Protein AF-A0A251VM24-F1 (afdb_monomer_lite)

InterPro domains:
  IPR000086 NUDIX hydrolase domain [PF00293] (42-147)
  IPR000086 NUDIX hydrolase domain [PS51462] (39-165)
  IPR015797 NUDIX hydrolase-like domain superfamily [SSF55811] (35-152)
  IPR045121 Coenzyme A pyrophosphatase [PTHR12992] (3-160)
  IPR045121 Coenzyme A pyrophosphatase [cd03426] (40-165)

Foldseek 3Di:
DFLVVLVVVVVVVVPDDDPPPPDDPPVDDDDDDDPDDDAAEDEAEFEWEDDPPPLAIKTKDFDWACVPPDDDDPDDDFFADDDPPQPDPLSRRQVRCCVPPVDHSVNDDDGDYHYHYDYHYDSDPPPDDDDDDNNTTPDMDMDHPVVVVDCVVQDPDQPPDPPDTDDGRDD

Organism: Helianthus annuus (NCBI:txid4232)

Structure (mmCIF, N/CA/C/O backbone):
data_AF-A0A251VM24-F1
#
_entry.id   AF-A0A251VM24-F1
#
loop_
_atom_site.group_PDB
_atom_site.id
_atom_site.type_symbol
_atom_site.label_atom_id
_atom_site.label_alt_id
_atom_site.label_comp_id
_atom_site.label_asym_id
_atom_site.label_entity_id
_atom_site.label_seq_id
_atom_site.pdbx_PDB_ins_code
_atom_site.Cartn_x
_atom_site.Cartn_y
_atom_site.Cartn_z
_atom_site.occupancy
_atom_site.B_iso_or_equiv
_atom_site.auth_seq_id
_atom_site.auth_comp_id
_atom_site.auth_asym_id
_atom_site.auth_atom_id
_atom_site.pdbx_PDB_model_num
ATOM 1 N N . MET A 1 1 ? -10.243 9.366 26.363 1.00 49.62 1 MET A N 1
ATOM 2 C CA . MET A 1 1 ? -8.911 8.800 26.081 1.00 49.62 1 MET A CA 1
ATOM 3 C C . MET A 1 1 ? -8.752 8.256 24.658 1.00 49.62 1 MET A C 1
ATOM 5 O O . MET A 1 1 ? -7.639 8.354 24.170 1.00 49.62 1 MET A O 1
ATOM 9 N N . SER A 1 2 ? -9.789 7.739 23.967 1.00 58.34 2 SER A N 1
ATOM 10 C CA . SER A 1 2 ? -9.668 7.292 22.556 1.00 58.34 2 SER A CA 1
ATOM 11 C C . SER A 1 2 ? -9.587 8.463 21.557 1.00 58.34 2 SER A C 1
ATOM 13 O O . SER A 1 2 ? -8.525 8.752 21.029 1.00 58.34 2 SER A O 1
ATOM 15 N N . LYS A 1 3 ? -10.644 9.277 21.419 1.00 61.62 3 LYS A N 1
ATOM 16 C CA . LYS A 1 3 ? -10.719 10.409 20.455 1.00 61.62 3 LYS A CA 1
ATOM 17 C C . LYS A 1 3 ? -9.511 11.368 20.412 1.00 61.62 3 LYS A C 1
ATOM 19 O O . LYS A 1 3 ? -9.269 11.994 19.384 1.00 61.62 3 LYS A O 1
ATOM 24 N N . GLU A 1 4 ? -8.771 11.510 21.508 1.00 70.88 4 GLU A N 1
ATOM 25 C CA . GLU A 1 4 ? -7.606 12.399 21.616 1.00 70.88 4 GLU A CA 1
ATOM 26 C C . GLU A 1 4 ? -6.395 11.897 20.815 1.00 70.88 4 GLU A C 1
ATOM 28 O O . GLU A 1 4 ? -5.627 12.709 20.301 1.00 70.88 4 GLU A O 1
ATOM 33 N N . ARG A 1 5 ? -6.235 10.577 20.655 1.00 74.88 5 ARG A N 1
ATOM 34 C CA . ARG A 1 5 ? -5.115 9.970 19.924 1.00 74.88 5 ARG A CA 1
ATOM 35 C C . ARG A 1 5 ? -5.281 10.117 18.409 1.00 74.88 5 ARG A C 1
ATOM 37 O O . ARG A 1 5 ? -4.375 10.649 17.769 1.00 74.88 5 ARG A O 1
ATOM 44 N N . LEU A 1 6 ? -6.446 9.779 17.845 1.00 78.38 6 LEU A N 1
ATOM 45 C CA . LEU A 1 6 ? -6.774 10.082 16.441 1.00 78.38 6 LEU A CA 1
ATOM 46 C C . LEU A 1 6 ? -6.712 11.577 16.129 1.00 78.38 6 LEU A C 1
ATOM 48 O O . LEU A 1 6 ? -6.203 11.956 15.077 1.00 78.38 6 LEU A O 1
ATOM 52 N N . ALA A 1 7 ? -7.203 12.437 17.026 1.00 76.00 7 ALA A N 1
ATOM 53 C CA . ALA A 1 7 ? -7.100 13.882 16.843 1.00 76.00 7 ALA A CA 1
ATOM 54 C C . ALA A 1 7 ? -5.633 14.347 16.821 1.00 76.00 7 ALA A C 1
ATOM 56 O O . ALA A 1 7 ? -5.264 15.179 15.990 1.00 76.00 7 ALA A O 1
ATOM 57 N N . GLY A 1 8 ? -4.790 13.770 17.685 1.00 77.75 8 GLY A N 1
ATOM 58 C CA . GLY A 1 8 ? -3.345 13.985 17.691 1.00 77.75 8 GLY A CA 1
ATOM 59 C C . GLY A 1 8 ? -2.675 13.539 16.390 1.00 77.75 8 GLY A C 1
ATOM 60 O O . GLY A 1 8 ? -1.935 14.321 15.797 1.00 77.75 8 GLY A O 1
ATOM 61 N N . LEU A 1 9 ? -2.989 12.337 15.894 1.00 80.44 9 LEU A N 1
ATOM 62 C CA . LEU A 1 9 ? -2.468 11.836 14.618 1.00 80.44 9 LEU A CA 1
ATOM 63 C C . LEU A 1 9 ? -2.930 12.703 13.442 1.00 80.44 9 LEU A C 1
ATOM 65 O O . LEU A 1 9 ? -2.119 13.098 12.612 1.00 80.44 9 LEU A O 1
ATOM 69 N N . ALA A 1 10 ? -4.214 13.058 13.381 1.00 79.88 10 ALA A N 1
ATOM 70 C CA . ALA A 1 10 ? -4.739 13.945 12.347 1.00 79.88 10 ALA A CA 1
ATOM 71 C C . ALA A 1 10 ? -4.027 15.306 12.366 1.00 79.88 10 ALA A C 1
ATOM 73 O O . ALA A 1 10 ? -3.734 15.877 11.316 1.00 79.88 10 ALA A O 1
ATOM 74 N N . GLN A 1 11 ? -3.705 15.825 13.555 1.00 77.00 11 GLN A N 1
ATOM 75 C CA . GLN A 1 11 ? -2.922 17.047 13.683 1.00 77.00 11 GLN A CA 1
ATOM 76 C C . GLN A 1 11 ? -1.483 16.867 13.193 1.00 77.00 11 GLN A C 1
ATOM 78 O O . GLN A 1 11 ? -0.996 17.734 12.472 1.00 77.00 11 GLN A O 1
ATOM 83 N N . GLN A 1 12 ? -0.829 15.756 13.539 1.00 79.62 12 GLN A N 1
ATOM 84 C CA . GLN A 1 12 ? 0.514 15.420 13.060 1.00 79.62 12 GLN A CA 1
ATOM 85 C C . GLN A 1 12 ? 0.556 15.288 11.537 1.00 79.62 12 GLN A C 1
ATOM 87 O O . GLN A 1 12 ? 1.435 15.864 10.912 1.00 79.62 12 GLN A O 1
ATOM 92 N N . LEU A 1 13 ? -0.425 14.620 10.928 1.00 82.06 13 LEU A N 1
ATOM 93 C CA . LEU A 1 13 ? -0.524 14.478 9.474 1.00 82.06 13 LEU A CA 1
ATOM 94 C C . LEU A 1 13 ? -0.752 15.820 8.769 1.00 82.06 13 LEU A C 1
ATOM 96 O O . LEU A 1 13 ? -0.207 16.040 7.695 1.00 82.06 13 LEU A O 1
ATOM 100 N N . ARG A 1 14 ? -1.504 16.746 9.379 1.00 78.75 14 ARG A N 1
ATOM 101 C CA . ARG A 1 14 ? -1.704 18.099 8.825 1.00 78.75 14 ARG A CA 1
ATOM 102 C C . ARG A 1 14 ? -0.430 18.936 8.786 1.00 78.75 14 ARG A C 1
ATOM 104 O O . ARG A 1 14 ? -0.297 19.784 7.911 1.00 78.75 14 ARG A O 1
ATOM 111 N N . ILE A 1 15 ? 0.462 18.746 9.755 1.00 81.00 15 ILE A N 1
ATOM 112 C CA . ILE A 1 15 ? 1.735 19.480 9.840 1.00 81.00 15 ILE A CA 1
ATOM 113 C C . ILE A 1 15 ? 2.897 18.700 9.223 1.00 81.00 15 ILE A C 1
ATOM 115 O O . ILE A 1 15 ? 3.981 19.257 9.050 1.00 81.00 15 ILE A O 1
ATOM 119 N N . TYR A 1 16 ? 2.687 17.419 8.909 1.00 75.38 16 TYR A N 1
ATOM 120 C CA . TYR A 1 16 ? 3.668 16.590 8.238 1.00 75.38 16 TYR A CA 1
ATOM 121 C C . TYR A 1 16 ? 3.832 17.094 6.810 1.00 75.38 16 TYR A C 1
ATOM 123 O O . TYR A 1 16 ? 2.980 16.903 5.944 1.00 75.38 16 TYR A O 1
ATOM 131 N N . LYS A 1 17 ? 4.957 17.761 6.572 1.00 61.94 17 LYS A N 1
ATOM 132 C CA . LYS A 1 17 ? 5.401 18.066 5.225 1.00 61.94 17 LYS A CA 1
ATOM 133 C C . LYS A 1 17 ? 5.973 16.775 4.668 1.00 61.94 17 LYS A C 1
ATOM 135 O O . LYS A 1 17 ? 6.987 16.300 5.177 1.00 61.94 17 LYS A O 1
ATOM 140 N N . VAL A 1 18 ? 5.306 16.212 3.663 1.00 63.34 18 VAL A N 1
ATOM 141 C CA . VAL A 1 18 ? 5.874 15.117 2.876 1.00 63.34 18 VAL A CA 1
ATOM 142 C C . VAL A 1 18 ? 7.274 15.577 2.463 1.00 63.34 18 VAL A C 1
ATOM 144 O O . VAL A 1 18 ? 7.381 16.658 1.872 1.00 63.34 18 VAL A O 1
ATOM 147 N N . PRO A 1 19 ? 8.347 14.859 2.848 1.00 52.12 19 PRO A N 1
ATOM 148 C CA . PRO A 1 19 ? 9.663 15.126 2.306 1.00 52.12 19 PRO A CA 1
ATOM 149 C C . PRO A 1 19 ? 9.487 15.076 0.801 1.00 52.12 19 PRO A C 1
ATOM 151 O O . PRO A 1 19 ? 9.027 14.063 0.276 1.00 52.12 19 PRO A O 1
ATOM 154 N N . VAL A 1 20 ? 9.739 16.199 0.138 1.00 46.12 20 VAL A N 1
ATOM 155 C CA . VAL A 1 20 ? 9.749 16.241 -1.316 1.00 46.12 20 VAL A CA 1
ATOM 156 C C . VAL A 1 20 ? 10.849 15.257 -1.695 1.00 46.12 20 VAL A C 1
ATOM 158 O O . VAL A 1 20 ? 12.027 15.542 -1.483 1.00 46.12 20 VAL A O 1
ATOM 161 N N . ALA A 1 21 ? 10.463 14.045 -2.109 1.00 46.81 21 ALA A N 1
ATOM 162 C CA . ALA A 1 21 ? 11.358 13.200 -2.875 1.00 46.81 21 ALA A CA 1
ATOM 163 C C . ALA A 1 21 ? 11.789 14.084 -4.040 1.00 46.81 21 ALA A C 1
ATOM 165 O O . ALA A 1 21 ? 10.931 14.751 -4.617 1.00 46.81 21 ALA A O 1
ATOM 166 N N . ALA A 1 22 ? 13.094 14.215 -4.249 1.00 40.19 22 ALA A N 1
ATOM 167 C CA . ALA A 1 22 ? 13.646 15.088 -5.267 1.00 40.19 22 ALA A CA 1
ATOM 168 C C . ALA A 1 22 ? 13.244 14.563 -6.653 1.00 40.19 22 ALA A C 1
ATOM 170 O O . ALA A 1 22 ? 14.024 13.877 -7.291 1.00 40.19 22 ALA A O 1
ATOM 171 N N . ASP A 1 23 ? 12.018 14.873 -7.055 1.00 44.59 23 ASP A N 1
ATOM 172 C CA . ASP A 1 23 ? 11.495 14.776 -8.402 1.00 44.59 23 ASP A CA 1
ATOM 173 C C . ASP A 1 23 ? 11.037 16.189 -8.769 1.00 44.59 23 ASP A C 1
ATOM 175 O O . ASP A 1 23 ? 10.255 16.818 -8.051 1.00 44.59 23 ASP A O 1
ATOM 179 N N . ASP A 1 24 ? 11.598 16.668 -9.869 1.00 45.62 24 ASP A N 1
ATOM 180 C CA . ASP A 1 24 ? 11.461 17.976 -10.497 1.00 45.62 24 ASP A CA 1
ATOM 181 C C . ASP A 1 24 ? 10.010 18.483 -10.628 1.00 45.62 24 ASP A C 1
ATOM 183 O O . ASP A 1 24 ? 9.330 18.218 -11.619 1.00 45.62 24 ASP A O 1
ATOM 187 N N . ASP A 1 25 ? 9.552 19.294 -9.672 1.00 39.47 25 ASP A N 1
ATOM 188 C CA . ASP A 1 25 ? 8.407 20.194 -9.860 1.00 39.47 25 ASP A CA 1
ATOM 189 C C . ASP A 1 25 ? 8.927 21.639 -10.023 1.00 39.47 25 ASP A C 1
ATOM 191 O O . ASP A 1 25 ? 8.760 22.491 -9.147 1.00 39.47 25 ASP A O 1
ATOM 195 N N . ASP A 1 26 ? 9.565 21.922 -11.165 1.00 36.81 26 ASP A N 1
ATOM 196 C CA . ASP A 1 26 ? 9.611 23.277 -11.732 1.00 36.81 26 ASP A CA 1
ATOM 197 C C . ASP A 1 26 ? 8.235 23.566 -12.363 1.00 36.81 26 ASP A C 1
ATOM 199 O O . ASP A 1 26 ? 8.029 23.431 -13.570 1.00 36.81 26 ASP A O 1
ATOM 203 N N . ASP A 1 27 ? 7.259 23.937 -11.532 1.00 47.44 27 ASP A N 1
ATOM 204 C CA . ASP A 1 27 ? 5.943 24.420 -11.976 1.00 47.44 27 ASP A CA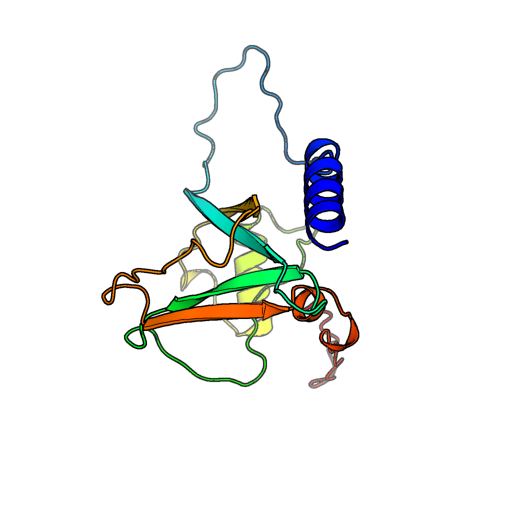 1
ATOM 205 C C . ASP A 1 27 ? 5.850 25.947 -11.873 1.00 47.44 27 ASP A C 1
ATOM 207 O O . ASP A 1 27 ? 4.897 26.476 -11.316 1.00 47.44 27 ASP A O 1
ATOM 211 N N . ASP A 1 28 ? 6.849 26.672 -12.393 1.00 39.97 28 ASP A N 1
ATOM 212 C CA . ASP A 1 28 ? 6.711 28.105 -12.674 1.00 39.97 28 ASP A CA 1
ATOM 213 C C . ASP A 1 28 ? 7.678 28.595 -13.782 1.00 39.97 28 ASP A C 1
ATOM 215 O O . ASP A 1 28 ? 8.871 28.795 -13.575 1.00 39.97 28 ASP A O 1
ATOM 219 N N . ALA A 1 29 ? 7.083 28.909 -14.944 1.00 37.81 29 ALA A N 1
ATOM 220 C CA . ALA A 1 29 ? 7.525 29.856 -15.985 1.00 37.81 29 ALA A CA 1
ATOM 221 C C . ALA A 1 29 ? 8.371 29.385 -17.208 1.00 37.81 29 ALA A C 1
ATOM 223 O O . ALA A 1 29 ? 9.596 29.397 -17.225 1.00 37.81 29 ALA A O 1
ATOM 224 N N . VAL A 1 30 ? 7.642 29.236 -18.329 1.00 44.91 30 VAL A N 1
ATOM 225 C CA . VAL A 1 30 ? 8.003 29.557 -19.735 1.00 44.91 30 VAL A CA 1
ATOM 226 C C . VAL A 1 30 ? 9.136 28.745 -20.385 1.00 44.91 30 VAL A C 1
ATOM 228 O O . VAL A 1 30 ? 10.216 29.239 -20.690 1.00 44.91 30 VAL A O 1
ATOM 231 N N . GLY A 1 31 ? 8.790 27.526 -20.787 1.00 36.50 31 GLY A N 1
ATOM 232 C CA . GLY A 1 31 ? 9.419 26.782 -21.878 1.00 36.50 31 GLY A CA 1
ATOM 233 C C . GLY A 1 31 ? 8.407 25.762 -22.390 1.00 36.50 31 GLY A C 1
ATOM 234 O O . GLY A 1 31 ? 7.721 25.141 -21.586 1.00 36.50 31 GLY A O 1
ATOM 235 N N . GLN A 1 32 ? 8.210 25.654 -23.706 1.00 36.41 32 GLN A N 1
ATOM 236 C CA . GLN A 1 32 ? 7.250 24.701 -24.283 1.00 36.41 32 GLN A CA 1
ATOM 237 C C . GLN A 1 32 ? 7.518 23.287 -23.736 1.00 36.41 32 GLN A C 1
ATOM 239 O O . GLN A 1 32 ? 8.669 22.852 -23.809 1.00 36.41 32 GLN A O 1
ATOM 244 N N . PRO A 1 33 ? 6.512 22.561 -23.214 1.00 40.41 33 PRO A N 1
ATOM 245 C CA . PRO A 1 33 ? 6.747 21.211 -22.741 1.00 40.41 33 PRO A CA 1
ATOM 246 C C . PRO A 1 33 ? 7.087 20.337 -23.948 1.00 40.41 33 PRO A C 1
ATOM 248 O O . PRO A 1 33 ? 6.298 20.217 -24.888 1.00 40.41 33 PRO A O 1
ATOM 251 N N . SER A 1 34 ? 8.265 19.712 -23.915 1.00 46.38 34 SER A N 1
ATOM 252 C CA . SER A 1 34 ? 8.431 18.413 -24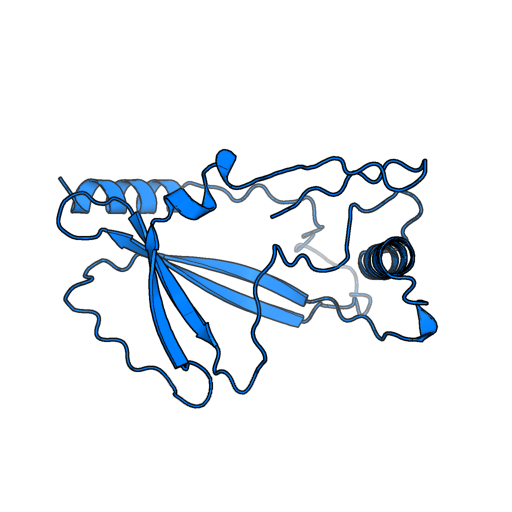.556 1.00 46.38 34 SER A CA 1
ATOM 253 C C . SER A 1 34 ? 7.282 17.530 -24.067 1.00 46.38 34 SER A C 1
ATOM 255 O O . SER A 1 34 ? 6.899 17.605 -22.899 1.00 46.38 34 SER A O 1
ATOM 257 N N . GLU A 1 35 ? 6.671 16.755 -24.960 1.00 45.50 35 GLU A N 1
ATOM 258 C CA . GLU A 1 35 ? 5.620 15.783 -24.632 1.00 45.50 35 GLU A CA 1
ATOM 259 C C . GLU A 1 35 ? 6.212 14.706 -23.697 1.00 45.50 35 GLU A C 1
ATOM 261 O O . GLU A 1 35 ? 6.600 13.621 -24.120 1.00 45.50 35 GLU A O 1
ATOM 266 N N . GLY A 1 36 ? 6.393 15.061 -22.424 1.00 52.06 36 GLY A N 1
ATOM 267 C CA . GLY A 1 36 ? 7.008 14.250 -21.390 1.00 52.06 36 GLY A CA 1
ATOM 268 C C . GLY A 1 36 ? 6.021 13.195 -20.928 1.00 52.06 36 GLY A C 1
ATOM 269 O O . GLY A 1 36 ? 4.870 13.497 -20.598 1.00 52.06 36 GLY A O 1
ATOM 270 N N . PHE A 1 37 ? 6.471 11.946 -20.930 1.00 55.47 37 PHE A N 1
ATOM 271 C CA . PHE A 1 37 ? 5.706 10.801 -20.470 1.00 55.47 37 PHE A CA 1
ATOM 272 C C . PHE A 1 37 ? 5.165 11.056 -19.053 1.00 55.47 37 PHE A C 1
ATOM 274 O O . PHE A 1 37 ? 5.916 11.172 -18.088 1.00 55.47 37 PHE A O 1
ATOM 281 N N . ARG A 1 38 ? 3.837 11.170 -18.921 1.00 66.81 38 ARG A N 1
ATOM 282 C CA . ARG A 1 38 ? 3.164 11.289 -17.623 1.00 66.81 38 ARG A CA 1
ATOM 283 C C . ARG A 1 38 ? 2.689 9.901 -17.200 1.00 66.81 38 ARG A C 1
ATOM 285 O O . ARG A 1 38 ? 1.735 9.403 -17.807 1.00 66.81 38 ARG A O 1
ATOM 292 N N . PRO A 1 39 ? 3.298 9.273 -16.177 1.00 74.25 39 PRO A N 1
ATOM 293 C CA . PRO A 1 39 ? 2.872 7.956 -15.732 1.00 74.25 39 PRO A CA 1
ATOM 294 C C . PRO A 1 39 ? 1.404 7.985 -15.309 1.00 74.25 39 PRO A C 1
ATOM 296 O O . PRO A 1 39 ? 0.907 8.974 -14.750 1.00 74.25 39 PRO A O 1
ATOM 299 N N . LYS A 1 40 ? 0.693 6.883 -15.568 1.00 81.56 40 LYS A N 1
ATOM 300 C CA . LYS A 1 40 ? -0.697 6.745 -15.124 1.00 81.56 40 LYS A CA 1
ATOM 301 C C . LYS A 1 40 ? -0.728 6.852 -13.599 1.00 81.56 40 LYS A C 1
ATOM 303 O O . LYS A 1 40 ? 0.107 6.269 -12.910 1.00 81.56 40 LYS A O 1
ATOM 308 N N . LYS A 1 41 ? -1.682 7.618 -13.071 1.00 87.81 41 LYS A N 1
ATOM 309 C CA . LYS A 1 41 ? -1.840 7.820 -11.627 1.00 87.81 41 LYS A CA 1
ATOM 310 C C . LYS A 1 41 ? -2.908 6.875 -11.085 1.00 87.81 41 LYS A C 1
ATOM 312 O O . LYS A 1 41 ? -4.008 6.812 -11.631 1.00 87.81 41 LYS A O 1
ATOM 317 N N . ALA A 1 42 ? -2.592 6.188 -9.997 1.00 87.44 42 ALA A N 1
ATOM 318 C CA . ALA A 1 42 ? -3.541 5.467 -9.160 1.00 87.44 42 ALA A CA 1
ATOM 319 C C . ALA A 1 42 ? -3.574 6.118 -7.775 1.00 87.44 42 ALA A C 1
ATOM 321 O O . ALA A 1 42 ? -2.547 6.563 -7.272 1.00 87.44 42 ALA A O 1
ATOM 322 N N . VAL A 1 43 ? -4.749 6.185 -7.155 1.00 92.94 43 VAL A N 1
ATOM 323 C CA . VAL A 1 43 ? -4.927 6.781 -5.824 1.00 92.94 43 VAL A CA 1
ATOM 324 C C . VAL A 1 43 ? -5.461 5.709 -4.890 1.00 92.94 43 VAL A C 1
ATOM 326 O O . VAL A 1 43 ? -6.422 5.022 -5.235 1.00 92.94 43 VAL A O 1
ATOM 329 N N . VAL A 1 44 ? -4.839 5.559 -3.722 1.00 93.50 44 VAL A N 1
ATOM 330 C CA . VAL A 1 44 ? -5.207 4.538 -2.731 1.00 93.50 44 VAL A CA 1
ATOM 331 C C . VAL A 1 44 ? -5.514 5.183 -1.387 1.00 93.50 44 VAL A C 1
ATOM 333 O O . VAL A 1 44 ? -4.804 6.084 -0.947 1.00 93.50 44 VAL A O 1
ATOM 336 N N . LEU A 1 45 ? -6.580 4.730 -0.727 1.00 95.38 45 LEU A N 1
ATOM 337 C CA . LEU A 1 45 ? -6.970 5.208 0.597 1.00 95.38 45 LEU A CA 1
ATOM 338 C C . LEU A 1 45 ? -6.386 4.300 1.683 1.00 95.38 45 LEU A C 1
ATOM 340 O O . LEU A 1 45 ? -6.711 3.118 1.747 1.00 95.38 45 LEU A O 1
ATOM 344 N N . ILE A 1 46 ? -5.608 4.884 2.588 1.00 95.12 46 ILE A N 1
ATOM 345 C CA . ILE A 1 46 ? -5.227 4.294 3.870 1.00 95.12 46 ILE A CA 1
ATOM 346 C C . ILE A 1 46 ? -6.220 4.825 4.904 1.00 95.12 46 ILE A C 1
ATOM 348 O O . ILE A 1 46 ? -6.074 5.937 5.419 1.00 95.12 46 ILE A O 1
ATOM 352 N N . CYS A 1 47 ? -7.286 4.065 5.154 1.00 95.69 47 CYS A N 1
ATOM 353 C CA . CYS A 1 47 ? -8.329 4.471 6.090 1.00 95.69 47 CYS A CA 1
ATOM 354 C C . CYS A 1 47 ? -7.989 3.998 7.504 1.00 95.69 47 CYS A C 1
ATOM 356 O O . CYS A 1 47 ? -7.990 2.796 7.775 1.00 95.69 47 CYS A O 1
ATOM 358 N N . LEU A 1 48 ? -7.700 4.952 8.388 1.00 95.00 48 LEU A N 1
ATOM 359 C CA . LEU A 1 48 ? -7.333 4.720 9.777 1.00 95.00 48 LEU A CA 1
ATOM 360 C C . LEU A 1 48 ? -8.509 4.997 10.706 1.00 95.00 48 LEU A C 1
ATOM 362 O O . LEU A 1 48 ? -9.229 5.983 10.541 1.00 95.00 48 LEU A O 1
ATOM 366 N N . PHE A 1 49 ? -8.654 4.166 11.729 1.00 93.50 49 PHE A N 1
ATOM 367 C CA . PHE A 1 49 ? -9.610 4.377 12.811 1.00 93.50 49 PHE A CA 1
ATOM 368 C C . PHE A 1 49 ? -9.076 3.807 14.122 1.00 93.50 49 PHE A C 1
ATOM 370 O O . PHE A 1 49 ? -8.115 3.042 14.143 1.00 93.50 49 PHE A O 1
ATOM 377 N N . GLU A 1 50 ? -9.707 4.179 15.228 1.00 90.19 50 GLU A N 1
ATOM 378 C CA . GLU A 1 50 ? -9.447 3.577 16.530 1.00 90.19 50 GLU A CA 1
ATOM 379 C C . GLU A 1 50 ? -10.527 2.563 16.855 1.00 90.19 50 GLU A C 1
ATOM 381 O O . GLU A 1 50 ? -11.720 2.846 16.743 1.00 90.19 50 GLU A O 1
ATOM 386 N N . GLN A 1 51 ? -10.091 1.391 17.297 1.00 82.69 51 GLN A N 1
ATOM 387 C CA . GLN A 1 51 ? -10.985 0.376 17.822 1.00 82.69 51 GLN A CA 1
ATOM 388 C C . GLN A 1 51 ? -11.351 0.705 19.267 1.00 82.69 51 GLN A C 1
ATOM 390 O O . GLN A 1 51 ? -10.507 1.100 20.081 1.00 82.69 51 GLN A O 1
ATOM 395 N N . ASN A 1 52 ? -12.621 0.492 19.601 1.00 72.69 52 ASN A N 1
ATOM 396 C CA . ASN A 1 52 ? -13.080 0.510 20.982 1.00 72.69 52 ASN A CA 1
ATOM 397 C C . ASN A 1 52 ? -12.258 -0.514 21.801 1.00 72.69 52 ASN A C 1
ATOM 399 O O . ASN A 1 52 ? -11.899 -1.565 21.287 1.00 72.69 52 ASN A O 1
ATOM 403 N N . ASN A 1 53 ? -11.958 -0.221 23.072 1.00 69.56 53 ASN A N 1
ATOM 404 C CA . ASN A 1 53 ? -11.178 -1.079 23.996 1.00 69.56 53 ASN A CA 1
ATOM 405 C C . ASN A 1 53 ? -9.642 -0.970 23.942 1.00 69.56 53 ASN A C 1
ATOM 407 O O . ASN A 1 53 ? -8.949 -1.868 24.413 1.00 69.56 53 ASN A O 1
ATOM 411 N N . ASN A 1 54 ? -9.090 0.162 23.492 1.00 65.31 54 ASN A N 1
ATOM 412 C CA . ASN A 1 54 ? -7.656 0.464 23.641 1.00 65.31 54 ASN A CA 1
ATOM 413 C C . ASN A 1 54 ? -6.714 -0.421 22.788 1.00 65.31 54 ASN A C 1
ATOM 415 O O . ASN A 1 54 ? -5.514 -0.452 23.048 1.00 65.31 54 ASN A O 1
ATOM 419 N N . GLU A 1 55 ? -7.232 -1.080 21.744 1.00 72.00 55 GLU A N 1
ATOM 420 C CA . GLU A 1 55 ? -6.470 -1.933 20.807 1.00 72.00 55 GLU A CA 1
ATOM 421 C C . GLU A 1 55 ? -5.635 -1.147 19.772 1.00 72.00 55 GLU A C 1
ATOM 423 O O . GLU A 1 55 ? -5.054 -1.727 18.856 1.00 72.00 55 GLU A O 1
ATOM 428 N N . GLY A 1 56 ? -5.553 0.178 19.915 1.00 85.06 56 GLY A N 1
ATOM 429 C CA . GLY A 1 56 ? -4.744 1.040 19.055 1.00 85.06 56 GLY A CA 1
ATOM 430 C C . GLY A 1 56 ? -5.410 1.412 17.728 1.00 85.06 56 GLY A C 1
ATOM 431 O O . GLY A 1 56 ? -6.626 1.297 17.553 1.00 85.06 56 GLY A O 1
ATOM 432 N N . ILE A 1 57 ? -4.592 1.934 16.812 1.00 90.94 57 ILE A N 1
ATOM 433 C CA . ILE A 1 57 ? -5.027 2.386 15.486 1.00 90.94 57 ILE A CA 1
ATOM 434 C C . ILE A 1 57 ? -5.063 1.187 14.544 1.00 90.94 57 ILE A C 1
ATOM 436 O O . ILE A 1 57 ? -4.124 0.389 14.498 1.00 90.94 57 ILE A O 1
ATOM 440 N N . ARG A 1 58 ? -6.139 1.080 13.773 1.00 92.88 58 ARG A N 1
ATOM 441 C CA . ARG A 1 58 ? -6.376 0.023 12.792 1.00 92.88 58 ARG A CA 1
ATOM 442 C C . ARG A 1 58 ? -6.524 0.608 11.395 1.00 92.88 58 ARG A C 1
ATOM 444 O O . ARG A 1 58 ? -6.907 1.767 11.244 1.00 92.88 58 ARG A O 1
ATOM 451 N N . VAL A 1 59 ? -6.221 -0.207 10.391 1.00 94.50 59 VAL A N 1
ATOM 452 C CA . VAL A 1 59 ? -6.320 0.127 8.966 1.00 94.50 59 VAL A CA 1
ATOM 453 C C . VAL A 1 59 ? -7.402 -0.735 8.331 1.00 94.50 59 VAL A C 1
ATOM 455 O O . VAL A 1 59 ? -7.384 -1.950 8.522 1.00 94.50 59 VAL A O 1
ATOM 458 N N . ILE A 1 60 ? -8.321 -0.133 7.573 1.00 95.25 60 ILE A N 1
ATOM 459 C CA . ILE A 1 60 ? -9.286 -0.880 6.750 1.00 95.25 60 ILE A CA 1
ATOM 460 C C . ILE A 1 60 ? -8.581 -1.408 5.499 1.00 95.25 60 ILE A C 1
ATOM 462 O O . ILE A 1 60 ? -7.904 -0.661 4.794 1.00 95.25 60 ILE A O 1
ATOM 466 N N . LEU A 1 61 ? -8.789 -2.687 5.210 1.00 93.81 61 LEU A N 1
ATOM 467 C CA . LEU A 1 61 ? -8.230 -3.413 4.080 1.00 93.81 61 LEU A CA 1
ATOM 468 C C . LEU A 1 61 ? -9.351 -4.106 3.303 1.00 93.81 61 LEU A C 1
ATOM 470 O O . LEU A 1 61 ? -10.436 -4.372 3.823 1.00 93.81 61 LEU A O 1
ATOM 474 N N . THR A 1 62 ? -9.076 -4.414 2.039 1.00 91.12 62 THR A N 1
ATOM 475 C CA . THR A 1 62 ? -9.998 -5.178 1.197 1.00 91.12 62 THR A CA 1
ATOM 476 C C . THR A 1 62 ? -9.318 -6.439 0.704 1.00 91.12 62 THR A C 1
ATOM 478 O O . THR A 1 62 ? -8.148 -6.431 0.319 1.00 91.12 62 THR A O 1
ATOM 481 N N . LYS A 1 63 ? -10.065 -7.539 0.700 1.00 85.44 63 LYS A N 1
ATOM 482 C CA . LYS A 1 63 ? -9.680 -8.743 -0.018 1.00 85.44 63 LYS A CA 1
ATOM 483 C C . LYS A 1 63 ? -10.240 -8.626 -1.427 1.00 85.44 63 LYS A C 1
ATOM 485 O O . LYS A 1 63 ? -11.458 -8.606 -1.609 1.00 85.44 63 LYS A O 1
ATOM 490 N N . ARG A 1 64 ? -9.361 -8.540 -2.425 1.00 78.25 64 ARG A N 1
ATOM 491 C CA . ARG A 1 64 ? -9.781 -8.574 -3.831 1.00 78.25 64 ARG A CA 1
ATOM 492 C C . ARG A 1 64 ? -10.492 -9.882 -4.142 1.00 78.25 64 ARG A C 1
ATOM 494 O O . ARG A 1 64 ? -10.155 -10.917 -3.565 1.00 78.25 64 ARG A O 1
ATOM 501 N N . SER A 1 65 ? -11.439 -9.824 -5.073 1.00 73.62 65 SER A N 1
ATOM 502 C CA . SER A 1 65 ? -12.183 -11.017 -5.446 1.00 73.62 65 SER A CA 1
ATOM 503 C C . SER A 1 65 ? -11.282 -12.134 -5.979 1.00 73.62 65 SER A C 1
ATOM 505 O O . SER A 1 65 ? -10.435 -11.894 -6.839 1.00 73.62 65 SER A O 1
ATOM 507 N N . SER A 1 66 ? -11.492 -13.359 -5.489 1.00 59.31 66 SER A N 1
ATOM 508 C CA . SER A 1 66 ? -10.752 -14.602 -5.790 1.00 59.31 66 SER A CA 1
ATOM 509 C C . SER A 1 66 ? -10.762 -15.037 -7.264 1.00 59.31 66 SER A C 1
ATOM 511 O O . SER A 1 66 ? -10.076 -15.987 -7.640 1.00 59.31 66 SER A O 1
ATOM 513 N N . ARG A 1 67 ? -11.466 -14.302 -8.136 1.00 56.47 67 ARG A N 1
ATOM 514 C CA . ARG A 1 67 ? -11.238 -14.337 -9.592 1.00 56.47 67 ARG A CA 1
ATOM 515 C C . ARG A 1 67 ? -9.865 -13.777 -10.005 1.00 56.47 67 ARG A C 1
ATOM 517 O O . ARG A 1 67 ? -9.492 -13.925 -11.164 1.00 56.47 67 ARG A O 1
ATOM 524 N N . LEU A 1 68 ? -9.108 -13.189 -9.076 1.00 50.03 68 LEU A N 1
ATOM 525 C CA . LEU A 1 68 ? -7.664 -12.969 -9.161 1.00 50.03 68 LEU A CA 1
ATOM 526 C C . LEU A 1 68 ? -6.962 -13.792 -8.064 1.00 50.03 68 LEU A C 1
ATOM 528 O O . LEU A 1 68 ? -7.382 -13.803 -6.909 1.00 50.03 68 LEU A O 1
ATOM 532 N N . SER A 1 69 ? -5.938 -14.543 -8.468 1.00 40.44 69 SER A N 1
ATOM 533 C CA . SER A 1 69 ? -5.364 -15.701 -7.768 1.00 40.44 69 SER A CA 1
ATOM 534 C C . SER A 1 69 ? -4.747 -15.434 -6.389 1.00 40.44 69 SER A C 1
ATOM 536 O O . SER A 1 69 ? -4.260 -14.348 -6.092 1.00 40.44 69 SER A O 1
ATOM 538 N N . THR A 1 70 ? -4.711 -16.497 -5.577 1.00 50.53 70 THR A N 1
ATOM 539 C CA . THR A 1 70 ? -4.156 -16.594 -4.214 1.00 50.53 70 THR A CA 1
ATOM 540 C C . THR A 1 70 ? -2.891 -17.468 -4.202 1.00 50.53 70 THR A C 1
ATOM 542 O O . THR A 1 70 ? -2.851 -18.423 -4.968 1.00 50.53 70 THR A O 1
ATOM 545 N N . HIS A 1 71 ? -1.905 -17.186 -3.334 1.00 40.53 71 HIS A N 1
ATOM 546 C CA . HIS A 1 71 ? -1.266 -18.112 -2.366 1.00 40.53 71 HIS A CA 1
ATOM 547 C C . HIS A 1 71 ? -0.007 -17.502 -1.715 1.00 40.53 71 HIS A C 1
ATOM 549 O O . HIS A 1 71 ? 0.629 -16.614 -2.268 1.00 40.53 71 HIS A O 1
ATOM 555 N N . SER A 1 72 ? 0.286 -17.963 -0.494 1.00 36.31 72 SER A N 1
ATOM 556 C CA . SER A 1 72 ? 1.173 -17.359 0.503 1.00 36.31 72 SER A CA 1
ATOM 557 C C . SER A 1 72 ? 2.473 -18.140 0.728 1.00 36.31 72 SER A C 1
ATOM 559 O O . SER A 1 72 ? 2.444 -19.324 1.065 1.00 36.31 72 SER A O 1
ATOM 561 N N . GLY A 1 73 ? 3.566 -17.398 0.649 1.00 44.97 73 GLY A N 1
ATOM 562 C CA . GLY A 1 73 ? 4.946 -17.633 1.075 1.00 44.97 73 GLY A CA 1
ATOM 563 C C . GLY A 1 73 ? 5.644 -16.361 0.607 1.00 44.97 73 GLY A C 1
ATOM 564 O O . GLY A 1 73 ? 5.461 -16.055 -0.560 1.00 44.97 73 GLY A O 1
ATOM 565 N N . GLU A 1 74 ? 6.212 -15.553 1.511 1.00 49.91 74 GLU A N 1
ATOM 566 C CA . GLU A 1 74 ? 6.557 -14.125 1.299 1.00 49.91 74 GLU A CA 1
ATOM 567 C C . GLU A 1 74 ? 6.834 -13.776 -0.179 1.00 49.91 74 GLU A C 1
ATOM 569 O O . GLU A 1 74 ? 7.876 -14.112 -0.734 1.00 49.91 74 GLU A O 1
ATOM 574 N N . VAL A 1 75 ? 5.823 -13.193 -0.841 1.00 55.72 75 VAL A N 1
ATOM 575 C CA . VAL A 1 75 ? 5.842 -12.903 -2.280 1.00 55.72 75 VAL A CA 1
ATOM 576 C C . VAL A 1 75 ? 6.276 -11.457 -2.444 1.00 55.72 75 VAL A C 1
ATOM 578 O O . VAL A 1 75 ? 5.534 -10.553 -2.063 1.00 55.72 75 VAL A O 1
ATOM 581 N N . ALA A 1 76 ? 7.444 -11.247 -3.039 1.00 66.94 76 ALA A N 1
ATOM 582 C CA . ALA A 1 76 ? 7.879 -9.944 -3.520 1.00 66.94 76 ALA A CA 1
ATOM 583 C C . ALA A 1 76 ? 7.703 -9.862 -5.043 1.00 66.94 76 ALA A C 1
ATOM 585 O O . ALA A 1 76 ? 7.715 -10.876 -5.745 1.00 66.94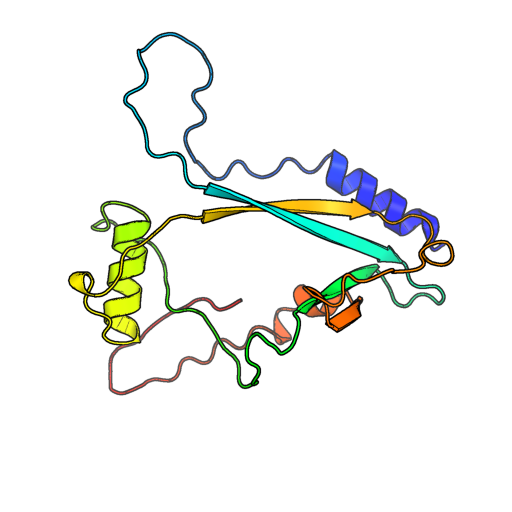 76 ALA A O 1
ATOM 586 N N . LEU A 1 77 ? 7.512 -8.647 -5.552 1.00 86.94 77 LEU A N 1
ATOM 587 C CA . LEU A 1 77 ? 7.656 -8.379 -6.982 1.00 86.94 77 LEU A CA 1
ATOM 588 C C . LEU A 1 77 ? 9.151 -8.260 -7.312 1.00 86.94 77 LEU A C 1
ATOM 590 O O . LEU A 1 77 ? 9.884 -7.765 -6.455 1.00 86.94 77 LEU A O 1
ATOM 594 N N . PRO A 1 78 ? 9.593 -8.657 -8.522 1.00 84.38 78 PRO A N 1
ATOM 595 C CA . PRO A 1 78 ? 10.962 -8.414 -8.948 1.00 84.38 78 PRO A CA 1
ATOM 596 C C . PRO A 1 78 ? 11.282 -6.921 -8.955 1.00 84.38 78 PRO A C 1
ATOM 598 O O . PRO A 1 78 ? 10.441 -6.119 -9.380 1.00 84.38 78 PRO A O 1
ATOM 601 N N . GLY A 1 79 ? 12.478 -6.551 -8.512 1.00 87.75 79 GLY A N 1
ATOM 602 C CA . GLY A 1 79 ? 12.898 -5.155 -8.493 1.00 87.75 79 GLY A CA 1
ATOM 603 C C . GLY A 1 79 ? 14.038 -4.858 -7.529 1.00 87.75 79 GLY A C 1
ATOM 604 O O . GLY A 1 79 ? 14.365 -5.639 -6.643 1.00 87.75 79 GLY A O 1
ATOM 605 N N . GLY A 1 80 ? 14.594 -3.658 -7.654 1.00 83.19 80 GLY A N 1
ATOM 606 C CA . GLY A 1 80 ? 15.747 -3.242 -6.871 1.00 83.19 80 GLY A CA 1
ATOM 607 C C . GLY A 1 80 ? 16.002 -1.746 -6.958 1.00 83.19 80 GLY A C 1
ATOM 608 O O . GLY A 1 80 ? 15.092 -0.949 -7.195 1.00 83.19 80 GLY A O 1
ATOM 609 N N . LYS A 1 81 ? 17.238 -1.349 -6.666 1.00 86.12 81 LYS A N 1
ATOM 610 C CA . LYS A 1 81 ? 17.628 0.060 -6.597 1.00 86.12 81 LYS A CA 1
ATOM 611 C C . LYS A 1 81 ? 18.120 0.509 -7.972 1.00 86.12 81 LYS A C 1
ATOM 613 O O . LYS A 1 81 ? 18.885 -0.215 -8.592 1.00 86.12 81 LYS A O 1
ATOM 618 N N . ALA A 1 82 ? 17.759 1.725 -8.377 1.00 88.62 82 ALA A N 1
ATOM 619 C CA . ALA A 1 82 ? 18.364 2.366 -9.540 1.00 88.62 82 ALA A CA 1
ATOM 620 C C . ALA A 1 82 ? 19.894 2.482 -9.390 1.00 88.62 82 ALA A C 1
ATOM 622 O O . ALA A 1 82 ? 20.408 2.834 -8.315 1.00 88.62 82 ALA A O 1
ATOM 623 N N . GLU A 1 83 ? 20.598 2.192 -10.477 1.00 90.81 83 GLU A N 1
ATOM 624 C CA . GLU A 1 83 ? 22.041 2.321 -10.654 1.00 90.81 83 GLU A CA 1
ATOM 625 C C . GLU A 1 83 ? 22.384 3.539 -11.526 1.00 90.81 83 GLU A C 1
ATOM 627 O O . GLU A 1 83 ? 21.526 4.108 -12.191 1.00 90.81 83 GLU A O 1
ATOM 632 N N . GLU A 1 84 ? 23.647 3.980 -11.504 1.00 91.19 84 GLU A N 1
ATOM 633 C CA . GLU A 1 84 ? 24.086 5.170 -12.261 1.00 91.19 84 GLU A CA 1
ATOM 634 C C . GLU A 1 84 ? 23.972 4.993 -13.783 1.00 91.19 84 GLU A C 1
ATOM 636 O O . GLU A 1 84 ? 23.834 5.983 -14.500 1.00 91.19 84 GLU A O 1
ATOM 641 N N . ASP A 1 85 ? 24.034 3.746 -14.254 1.00 90.62 85 ASP A N 1
ATOM 642 C CA . ASP A 1 85 ? 23.935 3.396 -15.671 1.00 90.62 85 ASP A CA 1
ATOM 643 C C . ASP A 1 85 ? 22.478 3.201 -16.137 1.00 90.62 85 ASP A C 1
ATOM 645 O O . ASP A 1 85 ? 22.251 3.102 -17.345 1.00 90.62 85 ASP A O 1
ATOM 649 N N . ASP A 1 86 ? 21.503 3.171 -15.215 1.00 89.75 86 ASP A N 1
ATOM 650 C CA . ASP A 1 86 ? 20.086 3.049 -15.563 1.00 89.75 86 ASP A CA 1
ATOM 651 C C . ASP A 1 86 ? 19.595 4.366 -16.189 1.00 89.75 86 ASP A C 1
ATOM 653 O O . ASP A 1 86 ? 19.699 5.446 -15.600 1.00 89.75 86 ASP A O 1
ATOM 657 N N . VAL A 1 87 ? 19.037 4.287 -17.401 1.00 91.25 87 VAL A N 1
ATOM 658 C CA . VAL A 1 87 ? 18.586 5.482 -18.140 1.00 91.25 87 VAL A CA 1
ATOM 659 C C . VAL A 1 87 ? 17.340 6.108 -17.506 1.00 91.25 87 VAL A C 1
ATOM 661 O O . VAL A 1 87 ? 17.191 7.332 -17.502 1.00 91.25 87 VAL A O 1
ATOM 664 N N . ASP A 1 88 ? 16.434 5.271 -16.998 1.00 89.31 88 ASP A N 1
ATOM 665 C CA . ASP A 1 88 ? 15.205 5.662 -16.310 1.00 89.31 88 ASP A CA 1
ATOM 666 C C . ASP A 1 88 ? 14.665 4.524 -15.409 1.00 89.31 88 ASP A C 1
ATOM 668 O O . ASP A 1 88 ? 15.257 3.446 -15.278 1.00 89.31 88 ASP A O 1
ATOM 672 N N . ASP A 1 89 ? 13.510 4.757 -14.774 1.00 89.25 89 ASP A N 1
ATOM 673 C CA . ASP A 1 89 ? 12.834 3.770 -13.919 1.00 89.25 89 ASP A CA 1
ATOM 674 C C . ASP A 1 89 ? 12.445 2.486 -14.677 1.00 89.25 89 ASP A C 1
ATOM 676 O O . ASP A 1 89 ? 12.359 1.404 -14.083 1.00 89.25 89 ASP A O 1
ATOM 680 N N . ALA A 1 90 ? 12.164 2.586 -15.981 1.00 90.69 90 ALA A N 1
ATOM 681 C CA . ALA A 1 90 ? 11.803 1.428 -16.788 1.00 90.69 90 ALA A CA 1
ATOM 682 C C . ALA A 1 90 ? 13.038 0.564 -17.060 1.00 90.69 90 ALA A C 1
ATOM 684 O O . ALA A 1 90 ? 12.952 -0.659 -16.937 1.00 90.69 90 ALA A O 1
ATOM 685 N N . ASP A 1 91 ? 14.181 1.188 -17.339 1.0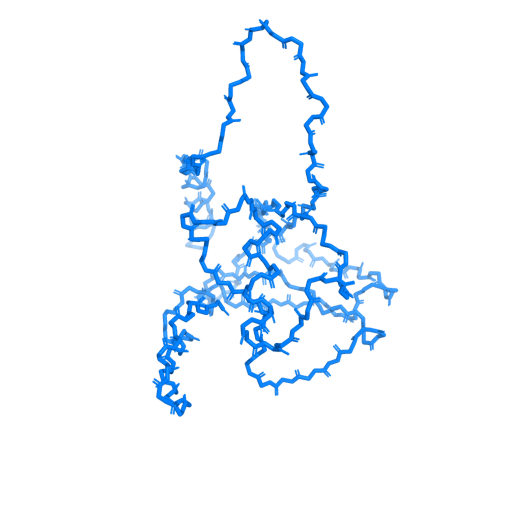0 92.50 91 ASP A N 1
ATOM 686 C CA . ASP A 1 91 ? 15.467 0.513 -17.507 1.00 92.50 91 ASP A CA 1
ATOM 687 C C . ASP A 1 91 ? 15.857 -0.241 -16.229 1.00 92.50 91 ASP A C 1
ATOM 689 O O . ASP A 1 91 ? 16.004 -1.465 -16.271 1.00 92.50 91 ASP A O 1
ATOM 693 N N . THR A 1 92 ? 15.814 0.442 -15.073 1.00 91.50 92 THR A N 1
ATOM 694 C CA . THR A 1 92 ? 16.008 -0.170 -13.741 1.00 91.50 92 THR A CA 1
ATOM 695 C C . THR A 1 92 ? 15.105 -1.395 -13.560 1.00 91.50 92 THR A C 1
ATOM 697 O O . THR A 1 92 ? 15.556 -2.478 -13.190 1.00 91.50 92 THR A O 1
ATOM 700 N N . THR A 1 93 ? 13.808 -1.254 -13.859 1.00 91.81 93 THR A N 1
ATOM 701 C CA . THR A 1 93 ? 12.826 -2.339 -13.702 1.00 91.81 93 THR A CA 1
ATOM 702 C C . THR A 1 93 ? 13.166 -3.541 -14.582 1.00 91.81 93 THR A C 1
ATOM 704 O O . THR A 1 93 ? 13.089 -4.685 -14.129 1.00 91.81 93 THR A O 1
ATOM 707 N N . THR A 1 94 ? 13.525 -3.309 -15.848 1.00 95.00 94 THR A N 1
ATOM 708 C CA . THR A 1 94 ? 13.857 -4.406 -16.765 1.00 95.00 94 THR A CA 1
ATOM 709 C C . THR A 1 94 ? 15.192 -5.063 -16.441 1.00 95.00 94 THR A C 1
ATOM 711 O O . THR A 1 94 ? 15.288 -6.283 -16.573 1.00 95.00 94 THR A O 1
ATOM 714 N N . ARG A 1 95 ? 16.188 -4.299 -15.971 1.00 95.75 95 ARG A N 1
ATOM 715 C CA . ARG A 1 95 ? 17.470 -4.826 -15.496 1.00 95.75 95 ARG A CA 1
ATOM 716 C C . ARG A 1 95 ? 17.262 -5.749 -14.299 1.00 95.75 95 ARG A C 1
ATOM 718 O O . ARG A 1 95 ? 17.643 -6.914 -14.370 1.00 95.75 95 ARG A O 1
ATOM 725 N N . GLU A 1 96 ? 16.576 -5.282 -13.259 1.00 94.44 96 GLU A N 1
ATOM 726 C CA . GLU A 1 96 ? 16.314 -6.067 -12.044 1.00 94.44 96 GLU A CA 1
ATOM 727 C C . GLU A 1 96 ? 15.486 -7.326 -12.347 1.00 94.44 96 GLU A C 1
ATOM 729 O O . GLU A 1 96 ? 15.842 -8.432 -11.946 1.00 94.44 96 GLU A O 1
ATOM 734 N N . ALA A 1 97 ? 14.423 -7.209 -13.152 1.00 94.31 97 ALA A N 1
ATOM 735 C CA . ALA A 1 97 ? 13.639 -8.375 -13.563 1.00 94.31 97 ALA A CA 1
ATOM 736 C C . ALA A 1 97 ? 14.464 -9.376 -14.396 1.00 94.31 97 ALA A C 1
ATOM 738 O O . ALA A 1 97 ? 14.271 -10.593 -14.300 1.00 94.31 97 ALA A O 1
ATOM 739 N N . HIS A 1 98 ? 15.395 -8.894 -15.218 1.00 95.88 98 HIS A N 1
ATOM 740 C CA . HIS A 1 98 ? 16.313 -9.763 -15.941 1.00 95.88 98 HIS A CA 1
ATOM 741 C C . HIS A 1 98 ? 17.301 -10.464 -14.996 1.00 95.88 98 HIS A C 1
ATOM 743 O O . HIS A 1 98 ? 17.536 -11.661 -15.152 1.00 95.88 98 HIS A O 1
ATOM 749 N N . GLU A 1 99 ? 17.846 -9.765 -14.002 1.00 92.69 99 GLU A N 1
ATOM 750 C CA . GLU A 1 99 ? 18.793 -10.316 -13.028 1.00 92.69 99 GLU A CA 1
ATOM 751 C C . GLU A 1 99 ? 18.157 -11.342 -12.081 1.00 92.69 99 GLU A C 1
ATOM 753 O O . GLU A 1 99 ? 18.726 -12.416 -11.868 1.00 92.69 99 GLU A O 1
ATOM 758 N N . GLU A 1 100 ? 16.977 -11.042 -11.536 1.00 90.31 100 GLU A N 1
ATOM 759 C CA . GLU A 1 100 ? 16.342 -11.864 -10.502 1.00 90.31 100 GLU A CA 1
ATOM 760 C C . GLU A 1 100 ? 15.615 -13.083 -11.072 1.00 90.31 100 GLU A C 1
ATOM 762 O O . GLU A 1 100 ? 15.646 -14.167 -10.484 1.00 90.31 100 GLU A O 1
ATOM 767 N N . ILE A 1 101 ? 14.950 -12.922 -12.222 1.00 92.44 101 ILE A N 1
ATOM 768 C CA . ILE A 1 101 ? 14.083 -13.964 -12.792 1.00 92.44 101 ILE A CA 1
ATOM 769 C C . ILE A 1 101 ? 14.380 -14.292 -14.261 1.00 92.44 101 ILE A C 1
ATOM 771 O O . ILE A 1 101 ? 13.671 -15.104 -14.859 1.00 92.44 101 ILE A O 1
ATOM 775 N N . GLY A 1 102 ? 15.416 -13.701 -14.868 1.00 95.62 102 GLY A N 1
ATOM 776 C CA . GLY A 1 102 ? 15.806 -13.987 -16.254 1.00 95.62 102 GLY A CA 1
ATOM 777 C C . GLY A 1 102 ? 14.862 -13.407 -17.312 1.00 95.62 102 GLY A C 1
ATOM 778 O O . GLY A 1 102 ? 14.874 -13.866 -18.458 1.00 95.62 102 GLY A O 1
ATOM 779 N N . LEU A 1 103 ? 14.014 -12.433 -16.959 1.00 95.06 103 LEU A N 1
ATOM 780 C CA . LEU A 1 103 ? 13.062 -11.837 -17.895 1.00 95.06 103 LEU A CA 1
ATOM 781 C C . LEU A 1 103 ? 13.784 -10.911 -18.879 1.00 95.06 103 LEU A C 1
ATOM 783 O O . LEU A 1 103 ? 14.144 -9.790 -18.543 1.00 95.06 103 LEU A O 1
ATOM 787 N N . HIS A 1 104 ? 13.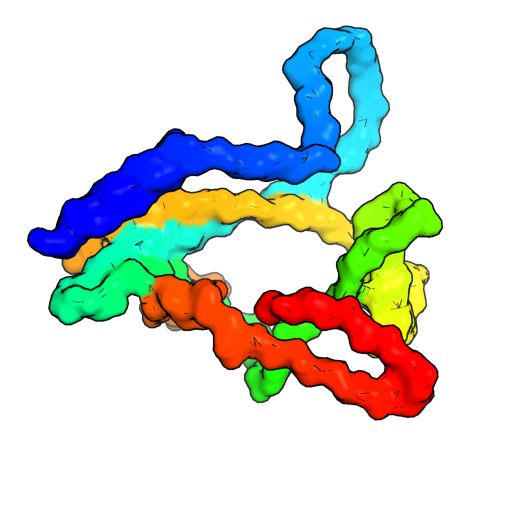982 -11.371 -20.115 1.00 96.56 104 HIS A N 1
ATOM 788 C CA . HIS A 1 104 ? 14.607 -10.547 -21.148 1.00 96.56 104 HIS A CA 1
ATOM 789 C C . HIS A 1 104 ? 13.748 -9.298 -21.451 1.00 96.56 104 HIS A C 1
ATOM 791 O O . HIS A 1 104 ? 12.551 -9.462 -21.712 1.00 96.56 104 HIS A O 1
ATOM 797 N N . PRO A 1 105 ? 14.325 -8.078 -21.514 1.00 92.50 105 PRO A N 1
ATOM 798 C CA . PRO A 1 105 ? 13.563 -6.832 -21.680 1.00 92.50 105 PRO A CA 1
ATOM 799 C C . PRO A 1 105 ? 12.644 -6.808 -22.908 1.00 92.50 105 PRO A C 1
ATOM 801 O O . PRO A 1 105 ? 11.555 -6.254 -22.867 1.00 92.50 105 PRO A O 1
ATOM 804 N N . SER A 1 106 ? 13.020 -7.487 -23.999 1.00 95.19 106 SER A N 1
ATOM 805 C CA . SER A 1 106 ? 12.185 -7.558 -25.211 1.00 95.19 106 SER A CA 1
ATOM 806 C C . SER A 1 106 ? 10.877 -8.347 -25.051 1.00 95.19 106 SER A C 1
ATOM 808 O O . SER A 1 106 ? 10.084 -8.396 -25.990 1.00 95.19 106 SER A O 1
ATOM 810 N N . LEU A 1 107 ? 10.699 -9.065 -23.939 1.00 96.00 107 LEU A N 1
ATOM 811 C CA . LEU A 1 107 ? 9.527 -9.898 -23.669 1.00 96.00 107 LEU A CA 1
ATOM 812 C C . LEU A 1 107 ? 8.461 -9.168 -22.844 1.00 96.00 107 LEU A C 1
ATOM 814 O O . LEU A 1 107 ? 7.389 -9.732 -22.626 1.00 96.00 107 LEU A O 1
ATOM 818 N N . VAL A 1 108 ? 8.739 -7.947 -22.382 1.00 92.69 108 VAL A N 1
ATOM 819 C CA . VAL A 1 108 ? 7.845 -7.182 -21.514 1.00 92.69 108 VAL A CA 1
ATOM 820 C C . VAL A 1 108 ? 7.699 -5.752 -22.021 1.00 92.69 108 VAL A C 1
ATOM 822 O O . VAL A 1 108 ? 8.668 -5.115 -22.419 1.00 92.69 108 VAL A O 1
ATOM 825 N N . ASP A 1 109 ? 6.466 -5.254 -22.011 1.00 90.25 109 ASP A N 1
ATOM 826 C CA . ASP A 1 109 ? 6.179 -3.832 -22.191 1.00 90.25 109 ASP A CA 1
ATOM 827 C C . ASP A 1 109 ? 6.003 -3.216 -20.801 1.00 90.25 109 ASP A C 1
ATOM 829 O O . ASP A 1 109 ? 5.112 -3.616 -20.041 1.00 90.25 109 ASP A O 1
ATOM 833 N N . VAL A 1 110 ? 6.907 -2.310 -20.430 1.00 87.44 110 VAL A N 1
ATOM 834 C CA . VAL A 1 110 ? 6.922 -1.709 -19.097 1.00 87.44 110 VAL A CA 1
ATOM 835 C C . VAL A 1 110 ? 6.097 -0.432 -19.106 1.00 87.44 110 VAL A C 1
ATOM 837 O O . VAL A 1 110 ? 6.287 0.475 -19.915 1.00 87.44 110 VAL A O 1
ATOM 840 N N . HIS A 1 111 ? 5.177 -0.339 -18.151 1.00 85.62 111 HIS A N 1
ATOM 841 C CA . HIS A 1 111 ? 4.358 0.845 -17.949 1.00 85.62 111 HIS A CA 1
ATOM 842 C C . HIS A 1 111 ? 4.524 1.348 -16.523 1.00 85.62 111 HIS A C 1
ATOM 844 O O . HIS A 1 111 ? 4.135 0.674 -15.570 1.00 85.62 111 HIS A O 1
ATOM 850 N N . LEU A 1 112 ? 5.041 2.566 -16.379 1.00 85.06 112 LEU A N 1
ATOM 851 C CA . LEU A 1 112 ? 5.188 3.185 -15.069 1.00 85.06 112 LEU A CA 1
ATOM 852 C C . LEU A 1 112 ? 3.821 3.627 -14.525 1.00 85.06 112 LEU A C 1
ATOM 854 O O . LEU A 1 112 ? 3.022 4.286 -15.208 1.00 85.06 112 LEU A O 1
ATOM 858 N N . LEU A 1 113 ? 3.572 3.278 -13.264 1.00 83.25 113 LEU A N 1
ATOM 859 C CA . LEU A 1 113 ? 2.373 3.640 -12.519 1.00 83.25 113 LEU A CA 1
ATOM 860 C C . LEU A 1 113 ? 2.776 4.402 -11.259 1.00 83.25 113 LEU A C 1
ATOM 862 O O . LEU A 1 113 ? 3.467 3.873 -10.394 1.00 83.25 113 LEU A O 1
ATOM 866 N N . ARG A 1 114 ? 2.276 5.630 -11.114 1.00 86.00 114 ARG A N 1
ATOM 867 C CA . ARG A 1 114 ? 2.444 6.409 -9.887 1.00 86.00 114 ARG A CA 1
ATOM 868 C C . ARG A 1 114 ? 1.279 6.123 -8.946 1.00 86.00 114 ARG A C 1
ATOM 870 O O . ARG A 1 114 ? 0.140 6.474 -9.255 1.00 86.00 114 ARG A O 1
ATOM 877 N N . VAL A 1 115 ? 1.558 5.520 -7.794 1.00 86.00 115 VAL A N 1
ATOM 878 C CA . VAL A 1 115 ? 0.562 5.285 -6.739 1.00 86.00 115 VAL A CA 1
ATOM 879 C C . VAL A 1 115 ? 0.643 6.404 -5.705 1.00 86.00 115 VAL A C 1
ATOM 881 O O . VAL A 1 115 ? 1.698 6.653 -5.132 1.00 86.00 115 VAL A O 1
ATOM 884 N N . ILE A 1 116 ? -0.475 7.085 -5.465 1.00 89.19 116 ILE A N 1
ATOM 885 C CA . ILE A 1 116 ? -0.587 8.177 -4.497 1.00 89.19 116 ILE A CA 1
ATOM 886 C C . ILE A 1 116 ? -1.366 7.668 -3.279 1.00 89.19 116 ILE A C 1
ATOM 888 O O . ILE A 1 116 ? -2.581 7.45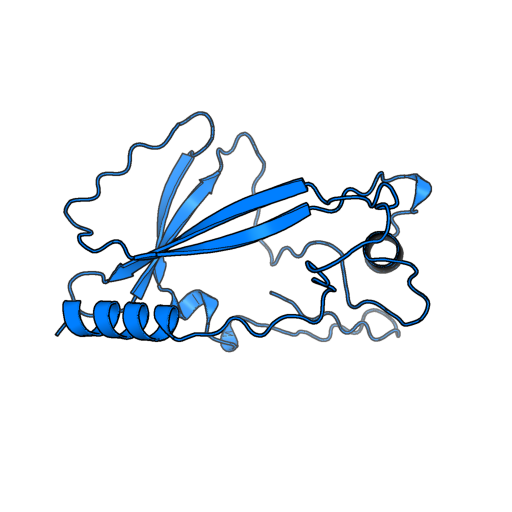6 -3.387 1.00 89.19 116 ILE A O 1
ATOM 892 N N . PRO A 1 117 ? -0.711 7.472 -2.122 1.00 90.88 117 PRO A N 1
ATOM 893 C CA . PRO A 1 117 ? -1.408 7.146 -0.892 1.00 90.88 117 PRO A CA 1
ATOM 894 C C . PRO A 1 117 ? -2.090 8.389 -0.312 1.00 90.88 117 PRO A C 1
ATOM 896 O O . PRO A 1 117 ? -1.493 9.456 -0.187 1.00 90.88 117 PRO A O 1
ATOM 899 N N . VAL A 1 118 ? -3.349 8.233 0.082 1.00 91.12 118 VAL A N 1
ATOM 900 C CA . VAL A 1 118 ? -4.147 9.246 0.773 1.00 91.12 118 VAL A CA 1
ATOM 901 C C . VAL A 1 118 ? -4.559 8.681 2.120 1.00 91.12 118 VAL A C 1
ATOM 903 O O . VAL A 1 118 ? -5.144 7.604 2.186 1.00 91.12 118 VAL A O 1
ATOM 906 N N . ILE A 1 119 ? -4.278 9.401 3.204 1.00 93.38 119 ILE A N 1
ATOM 907 C CA . ILE A 1 119 ? -4.653 8.968 4.553 1.00 93.38 119 ILE A CA 1
ATOM 908 C C . ILE A 1 119 ? -6.002 9.586 4.921 1.00 93.38 119 ILE A C 1
ATOM 910 O O . ILE A 1 119 ? -6.152 10.807 4.931 1.00 93.38 119 ILE A O 1
ATOM 914 N N . GLY A 1 120 ? -6.982 8.741 5.241 1.00 93.50 120 GLY A N 1
ATOM 915 C CA . GLY A 1 120 ? -8.295 9.160 5.730 1.00 93.50 120 GLY A CA 1
ATOM 916 C C . GLY A 1 120 ? -8.509 8.718 7.170 1.00 93.50 120 GLY A C 1
ATOM 917 O O . GLY A 1 120 ? -8.207 7.580 7.514 1.00 93.50 120 GLY A O 1
ATOM 918 N N . ILE A 1 121 ? -9.059 9.599 8.006 1.00 93.06 121 ILE A N 1
ATOM 919 C CA . ILE A 1 121 ? -9.400 9.283 9.398 1.00 93.06 121 ILE A CA 1
ATOM 920 C C . ILE A 1 121 ? -10.905 9.037 9.509 1.00 93.06 121 ILE A C 1
ATOM 922 O O . ILE A 1 121 ? -11.707 9.967 9.397 1.00 93.06 121 ILE A O 1
ATOM 926 N N . LEU A 1 122 ? -11.294 7.790 9.763 1.00 93.00 122 LEU A N 1
ATOM 927 C CA . LEU A 1 122 ? -12.673 7.431 10.067 1.00 93.00 122 LEU A CA 1
ATOM 928 C C . LEU A 1 122 ? -12.951 7.735 11.544 1.00 93.00 122 LEU A C 1
ATOM 930 O O . LEU A 1 122 ? -12.393 7.121 12.449 1.00 93.00 122 LEU A O 1
ATOM 934 N N . SER A 1 123 ? -13.808 8.730 11.773 1.00 89.06 123 SER A N 1
ATOM 935 C CA . SER A 1 123 ? -14.059 9.294 13.108 1.00 89.06 123 SER A CA 1
ATOM 936 C C . SER A 1 123 ? -15.068 8.500 13.941 1.00 89.06 123 SER A C 1
ATOM 938 O O . SER A 1 123 ? -15.081 8.630 15.164 1.00 89.06 123 SER A O 1
ATOM 940 N N . ASP A 1 124 ? -15.921 7.712 13.285 1.00 89.69 124 ASP A N 1
ATOM 941 C CA . ASP A 1 124 ? -16.958 6.899 13.917 1.00 89.69 124 ASP A CA 1
ATOM 942 C C . ASP A 1 124 ? -16.993 5.525 13.240 1.00 89.69 124 ASP A C 1
ATOM 944 O O . ASP A 1 124 ? -17.510 5.363 12.132 1.00 89.69 124 ASP A O 1
ATOM 948 N N . ARG A 1 125 ? -16.363 4.544 13.891 1.00 89.81 125 ARG A N 1
ATOM 949 C CA . ARG A 1 125 ? -16.284 3.174 13.383 1.00 89.81 125 ARG A CA 1
ATOM 950 C C . ARG A 1 125 ? -17.621 2.443 13.486 1.00 89.81 125 ARG A C 1
ATOM 952 O O . ARG A 1 125 ? -17.892 1.596 12.634 1.00 89.81 125 ARG A O 1
ATOM 959 N N . ASP A 1 126 ? -18.432 2.769 14.489 1.00 89.62 126 ASP A N 1
ATOM 960 C CA . ASP A 1 126 ? -19.714 2.111 14.756 1.00 89.62 126 ASP A CA 1
ATOM 961 C C . ASP A 1 126 ? -20.785 2.563 13.749 1.00 89.62 126 ASP A C 1
ATOM 963 O O . ASP A 1 126 ? -21.666 1.788 13.379 1.00 89.62 126 ASP A O 1
ATOM 967 N N . ALA A 1 127 ? -20.664 3.788 13.227 1.00 92.50 127 ALA A N 1
ATOM 968 C CA . ALA A 1 127 ? -21.486 4.284 12.123 1.00 92.50 127 ALA A CA 1
ATOM 969 C C . ALA A 1 127 ? -21.089 3.719 10.742 1.00 92.50 127 ALA A C 1
ATOM 971 O O . ALA A 1 127 ? -21.846 3.860 9.778 1.00 92.50 127 ALA A O 1
ATOM 972 N N . PHE A 1 128 ? -19.912 3.097 10.609 1.00 93.75 128 PHE A N 1
ATOM 973 C CA . PHE A 1 128 ? -19.437 2.561 9.335 1.00 93.75 128 PHE A CA 1
ATOM 974 C C . PHE A 1 128 ? -19.960 1.142 9.082 1.00 93.75 128 PHE A C 1
ATOM 976 O O . PHE A 1 128 ? -19.541 0.181 9.729 1.00 93.75 128 PHE A O 1
ATOM 983 N N . ASN A 1 129 ? -20.831 1.012 8.077 1.00 93.88 129 ASN A N 1
ATOM 984 C CA . ASN A 1 129 ? -21.357 -0.265 7.601 1.00 93.88 129 ASN A CA 1
ATOM 985 C C . ASN A 1 129 ? -20.885 -0.538 6.154 1.00 93.88 129 ASN A C 1
ATOM 987 O O . ASN A 1 129 ? -21.445 0.049 5.220 1.00 93.88 129 ASN A O 1
ATOM 991 N N . PRO A 1 130 ? -19.846 -1.371 5.941 1.00 92.50 130 PRO A N 1
ATOM 992 C CA . PRO A 1 130 ? -19.279 -1.600 4.615 1.00 92.50 130 PRO A CA 1
ATOM 993 C C . PRO A 1 130 ? -20.274 -2.301 3.679 1.00 92.50 130 PRO A C 1
ATOM 995 O O . PRO A 1 130 ? -20.947 -3.255 4.056 1.00 92.50 130 PRO A O 1
ATOM 998 N N . THR A 1 131 ? -20.328 -1.845 2.427 1.00 95.31 131 THR A N 1
ATOM 999 C CA . THR A 1 131 ? -21.144 -2.434 1.351 1.00 95.31 131 THR A CA 1
ATOM 1000 C C . THR A 1 131 ? -20.242 -2.772 0.157 1.00 95.31 131 THR A C 1
ATOM 1002 O O . THR A 1 131 ? -20.139 -1.984 -0.783 1.00 95.31 131 THR A O 1
ATOM 1005 N N . PRO A 1 132 ? -19.501 -3.898 0.203 1.00 90.69 132 PRO A N 1
ATOM 1006 C CA . PRO A 1 132 ? -18.533 -4.231 -0.837 1.00 90.69 132 PRO A CA 1
ATOM 1007 C C . PRO A 1 132 ? -19.205 -4.518 -2.184 1.00 90.69 132 PRO A C 1
ATOM 1009 O O . PRO A 1 132 ? -20.244 -5.176 -2.262 1.00 90.69 132 PRO A O 1
ATOM 1012 N N . ASN A 1 133 ? -18.565 -4.065 -3.262 1.00 91.38 133 ASN A N 1
ATOM 1013 C CA . ASN A 1 133 ? -18.897 -4.492 -4.614 1.00 91.38 133 ASN A CA 1
ATOM 1014 C C . ASN A 1 133 ? -18.344 -5.905 -4.843 1.00 91.38 133 ASN A C 1
ATOM 1016 O O . ASN A 1 133 ? -17.146 -6.063 -5.068 1.00 91.38 133 ASN A O 1
ATOM 1020 N N . ALA A 1 134 ? -19.212 -6.919 -4.842 1.00 86.75 134 ALA A N 1
ATOM 1021 C CA . ALA A 1 134 ? -18.814 -8.323 -4.981 1.00 86.75 134 ALA A CA 1
ATOM 1022 C C . ALA A 1 134 ? -18.100 -8.657 -6.310 1.00 86.75 134 ALA A C 1
ATOM 1024 O O . ALA A 1 134 ? -17.492 -9.717 -6.430 1.00 86.75 134 ALA A O 1
ATOM 1025 N N . ALA A 1 135 ? -18.160 -7.780 -7.321 1.00 83.69 135 ALA A N 1
ATOM 1026 C CA . ALA A 1 135 ? -17.376 -7.945 -8.546 1.00 83.69 135 ALA A CA 1
ATOM 1027 C C . ALA A 1 135 ? -15.872 -7.670 -8.344 1.00 83.69 135 ALA A C 1
ATOM 1029 O O . ALA A 1 135 ? -15.053 -8.129 -9.138 1.00 83.69 135 ALA A O 1
ATOM 1030 N N . GLU A 1 136 ? -15.508 -6.921 -7.302 1.00 80.56 136 GLU A N 1
ATOM 1031 C CA . GLU A 1 136 ? -14.156 -6.389 -7.092 1.00 80.56 136 GLU A CA 1
ATOM 1032 C C . GLU A 1 136 ? -13.582 -6.772 -5.723 1.00 80.56 136 GLU A C 1
ATOM 1034 O O . GLU A 1 136 ? -12.381 -7.032 -5.601 1.00 80.56 136 GLU A O 1
ATOM 1039 N N . VAL A 1 137 ? -14.441 -6.843 -4.707 1.00 86.50 137 VAL A N 1
ATOM 1040 C CA . VAL A 1 137 ? -14.088 -7.033 -3.301 1.00 86.50 137 VAL A CA 1
ATOM 1041 C C . VAL A 1 137 ? -14.865 -8.222 -2.744 1.00 86.50 137 VAL A C 1
ATOM 1043 O O . VAL A 1 137 ? -16.091 -8.183 -2.670 1.00 86.50 137 VAL A O 1
ATOM 1046 N N . ASP A 1 138 ? -14.136 -9.258 -2.331 1.00 85.94 138 ASP A N 1
ATOM 1047 C CA . ASP A 1 138 ? -14.709 -10.427 -1.651 1.00 85.94 138 ASP A CA 1
ATOM 1048 C C . ASP A 1 138 ? -14.961 -10.141 -0.167 1.00 85.94 138 ASP A C 1
ATOM 1050 O O . ASP A 1 138 ? -15.913 -10.669 0.400 1.00 85.94 138 ASP A O 1
ATOM 1054 N N . ASP A 1 139 ? -14.106 -9.336 0.473 1.00 88.44 139 ASP A N 1
ATOM 1055 C CA . ASP A 1 139 ? -14.197 -9.077 1.911 1.00 88.44 139 ASP A CA 1
ATOM 1056 C C . ASP A 1 139 ? -13.624 -7.708 2.303 1.00 88.44 139 ASP A C 1
ATOM 1058 O O . ASP A 1 139 ? -12.705 -7.193 1.657 1.00 88.44 139 ASP A O 1
ATOM 1062 N N . VAL A 1 140 ? -14.150 -7.136 3.386 1.00 93.25 140 VAL A N 1
ATOM 1063 C CA . VAL A 1 140 ? -13.659 -5.902 4.012 1.00 93.25 140 VAL A CA 1
ATOM 1064 C C . VAL A 1 140 ? -13.331 -6.223 5.458 1.00 93.25 140 VAL A C 1
ATOM 1066 O O . VAL A 1 140 ? -14.210 -6.555 6.250 1.00 93.25 140 VAL A O 1
ATOM 1069 N N . PHE A 1 141 ? -12.061 -6.088 5.807 1.00 92.94 141 PHE A N 1
ATOM 1070 C CA . PHE A 1 141 ? -11.556 -6.393 7.137 1.00 92.94 141 PHE A CA 1
ATOM 1071 C C . PHE A 1 141 ? -10.605 -5.290 7.587 1.00 92.94 141 PHE A C 1
ATOM 1073 O O . PHE A 1 141 ? -10.353 -4.324 6.868 1.00 92.94 141 PHE A O 1
ATOM 1080 N N . ASP A 1 142 ? -10.078 -5.412 8.795 1.00 93.44 142 ASP A N 1
ATOM 1081 C CA . ASP A 1 142 ? -9.127 -4.452 9.325 1.00 93.44 142 ASP A CA 1
ATOM 1082 C C . ASP A 1 142 ? -7.996 -5.151 10.082 1.00 93.44 142 ASP A C 1
ATOM 1084 O O . ASP A 1 142 ? -8.142 -6.276 10.568 1.00 93.44 142 ASP A O 1
ATOM 1088 N N . ALA A 1 143 ? -6.850 -4.480 10.160 1.00 91.38 143 ALA A N 1
ATOM 1089 C CA . ALA A 1 143 ? -5.662 -4.966 10.854 1.00 91.38 143 ALA A CA 1
ATOM 1090 C C . ALA A 1 143 ? -5.051 -3.856 11.727 1.00 91.38 143 ALA A C 1
ATOM 1092 O O . ALA A 1 143 ? -5.164 -2.677 11.374 1.00 91.38 143 ALA A O 1
ATOM 1093 N N . PRO A 1 144 ? -4.393 -4.190 12.855 1.00 91.00 144 PRO A N 1
ATOM 1094 C CA . PRO A 1 144 ? -3.630 -3.213 13.626 1.00 91.00 144 PRO A CA 1
ATOM 1095 C C . PRO A 1 144 ? -2.565 -2.539 12.756 1.00 91.00 144 PRO A C 1
ATOM 1097 O O . PRO A 1 144 ? -1.768 -3.226 12.119 1.00 91.00 144 PRO A O 1
ATOM 1100 N N . LEU A 1 145 ? -2.500 -1.205 12.778 1.00 89.44 145 LEU A N 1
ATOM 1101 C CA . LEU A 1 145 ? -1.497 -0.438 12.030 1.00 89.44 145 LEU A CA 1
ATOM 1102 C C . LEU A 1 145 ? -0.067 -0.863 12.400 1.00 89.44 145 LEU A C 1
ATOM 1104 O O . LEU A 1 145 ? 0.810 -0.911 11.545 1.00 89.44 145 LEU A O 1
ATOM 1108 N N . GLU A 1 146 ? 0.155 -1.236 13.662 1.00 85.44 146 GLU A N 1
ATOM 1109 C CA . GLU A 1 146 ? 1.453 -1.705 14.156 1.00 85.44 146 GLU A CA 1
ATOM 1110 C C . GLU A 1 146 ? 2.008 -2.923 13.406 1.00 85.44 146 GLU A C 1
ATOM 1112 O O . GLU A 1 146 ? 3.225 -3.086 13.365 1.00 85.44 146 GLU A O 1
ATOM 1117 N N . MET A 1 147 ? 1.157 -3.766 12.804 1.00 83.50 147 MET A N 1
ATOM 1118 C CA . MET A 1 147 ? 1.622 -4.914 12.012 1.00 83.50 147 MET A CA 1
ATOM 1119 C C . MET A 1 147 ? 2.445 -4.486 10.789 1.00 83.50 147 MET A C 1
ATOM 1121 O O . MET A 1 147 ? 3.290 -5.252 10.340 1.00 83.50 147 MET A O 1
ATOM 1125 N N . PHE A 1 148 ? 2.235 -3.266 10.290 1.00 82.69 148 PHE A N 1
ATOM 1126 C CA . PHE A 1 148 ? 2.944 -2.706 9.135 1.00 82.69 148 PHE A CA 1
ATOM 1127 C C . PHE A 1 148 ? 4.141 -1.829 9.527 1.00 82.69 148 PHE A C 1
ATOM 1129 O O . PHE A 1 148 ? 4.896 -1.405 8.661 1.00 82.69 148 PHE A O 1
ATOM 1136 N N . LEU A 1 149 ? 4.296 -1.511 10.818 1.00 79.56 149 LEU A N 1
ATOM 1137 C CA . LEU A 1 149 ? 5.331 -0.594 11.312 1.00 79.56 149 LEU A CA 1
ATOM 1138 C C . LEU A 1 149 ? 6.480 -1.305 12.037 1.00 79.56 149 LEU A C 1
ATOM 1140 O O . LEU A 1 149 ? 7.538 -0.710 12.223 1.00 79.56 149 LEU A O 1
ATOM 1144 N N . LYS A 1 150 ? 6.274 -2.540 12.511 1.00 63.47 150 LYS A N 1
ATOM 1145 C CA . LYS A 1 150 ? 7.289 -3.283 13.270 1.00 63.47 150 LYS A CA 1
ATOM 1146 C C . LYS A 1 150 ? 8.317 -3.914 12.328 1.00 63.47 150 LYS A C 1
ATOM 1148 O O . LYS A 1 150 ? 7.977 -4.807 11.558 1.00 63.47 150 LYS A O 1
ATOM 1153 N N . ASP A 1 151 ? 9.582 -3.518 12.486 1.00 53.62 151 ASP A N 1
ATOM 1154 C CA . ASP A 1 151 ? 10.746 -4.087 11.780 1.00 53.62 151 ASP A CA 1
ATOM 1155 C C . ASP A 1 151 ? 10.913 -5.606 11.993 1.00 53.62 151 ASP A C 1
ATOM 1157 O O . ASP A 1 151 ? 11.554 -6.271 11.192 1.00 53.62 151 ASP A O 1
ATOM 1161 N N . GLU A 1 152 ? 10.324 -6.201 13.033 1.00 47.41 152 GLU A N 1
ATOM 1162 C CA . GLU A 1 152 ? 10.392 -7.656 13.263 1.00 47.41 152 GLU A CA 1
ATOM 1163 C C . GLU A 1 152 ? 9.635 -8.482 12.205 1.00 47.41 152 GLU A C 1
ATOM 1165 O O . GLU A 1 152 ? 9.922 -9.667 12.043 1.00 47.41 152 GLU A O 1
ATOM 1170 N N . ASN A 1 153 ? 8.719 -7.859 11.451 1.00 47.53 153 ASN A N 1
ATOM 1171 C CA . ASN A 1 153 ? 8.093 -8.465 10.270 1.00 47.53 153 ASN A CA 1
ATOM 1172 C C . ASN A 1 153 ? 8.955 -8.307 9.001 1.00 47.53 153 ASN A C 1
ATOM 1174 O O . ASN A 1 153 ? 8.661 -8.923 7.982 1.00 47.53 153 ASN A O 1
ATOM 1178 N N . ARG A 1 154 ? 10.035 -7.516 9.056 1.00 45.22 154 ARG A N 1
ATOM 1179 C CA . ARG A 1 154 ? 11.001 -7.319 7.974 1.00 45.22 154 ARG A CA 1
ATOM 1180 C C . ARG A 1 154 ? 12.141 -8.326 8.140 1.00 45.22 154 ARG A C 1
ATOM 1182 O O . ARG A 1 154 ? 13.205 -8.019 8.680 1.00 45.22 154 ARG A O 1
ATOM 1189 N N . ARG A 1 155 ? 11.933 -9.563 7.684 1.00 39.84 155 ARG A N 1
ATOM 1190 C CA . ARG A 1 155 ? 13.019 -10.548 7.581 1.00 39.84 155 ARG A CA 1
ATOM 1191 C C . ARG A 1 155 ? 13.883 -10.233 6.363 1.00 39.84 155 ARG A C 1
ATOM 1193 O O . ARG A 1 155 ? 13.546 -10.561 5.236 1.00 39.84 155 ARG A O 1
ATOM 1200 N N . SER A 1 156 ? 15.038 -9.618 6.587 1.00 43.75 156 SER A N 1
ATOM 1201 C CA . SER A 1 156 ? 16.123 -9.630 5.604 1.00 43.75 156 SER A CA 1
ATOM 1202 C C . SER A 1 156 ? 16.950 -10.898 5.806 1.00 43.75 156 SER A C 1
ATOM 1204 O O . SER A 1 156 ? 17.856 -10.924 6.643 1.00 43.75 156 SER A O 1
ATOM 1206 N N . GLU A 1 157 ? 16.626 -11.960 5.073 1.00 37.91 157 GLU A N 1
ATOM 1207 C CA . GLU A 1 157 ? 17.474 -13.146 4.990 1.00 37.91 157 GLU A CA 1
ATOM 1208 C C . GLU A 1 157 ? 18.451 -12.970 3.821 1.00 37.91 157 GLU A C 1
ATOM 1210 O O . GLU A 1 157 ? 18.061 -12.876 2.662 1.00 37.91 157 GLU A O 1
ATOM 1215 N N . LYS A 1 158 ? 19.752 -12.874 4.123 1.00 35.12 158 LYS A N 1
ATOM 1216 C CA . LYS A 1 158 ? 20.798 -12.976 3.098 1.00 35.12 158 LYS A CA 1
ATOM 1217 C C . LYS A 1 158 ? 20.984 -14.450 2.769 1.00 35.12 158 LYS A C 1
ATOM 1219 O O . LYS A 1 158 ? 21.927 -15.072 3.263 1.00 35.12 158 LYS A O 1
ATOM 1224 N N . GLU A 1 159 ? 20.106 -15.014 1.950 1.00 37.56 159 GLU A N 1
ATOM 1225 C CA . GLU A 1 159 ? 20.415 -16.300 1.341 1.00 37.56 159 GLU A CA 1
ATOM 1226 C C . GLU A 1 159 ? 21.543 -16.101 0.324 1.00 37.56 159 GLU A C 1
ATOM 1228 O O . GLU A 1 159 ? 21.425 -15.403 -0.681 1.00 37.56 159 GLU A O 1
ATOM 1233 N N . ARG A 1 160 ? 22.701 -16.693 0.623 1.00 35.75 160 ARG A N 1
ATOM 1234 C CA . ARG A 1 160 ? 23.779 -16.845 -0.351 1.00 35.75 160 ARG A CA 1
ATOM 1235 C C . ARG A 1 160 ? 23.396 -17.987 -1.288 1.00 35.75 160 ARG A C 1
ATOM 1237 O O . ARG A 1 160 ? 23.790 -19.122 -1.036 1.00 35.75 160 ARG A O 1
ATOM 1244 N N . MET A 1 161 ? 22.678 -17.693 -2.367 1.00 35.62 161 MET A N 1
ATOM 1245 C CA . MET A 1 161 ? 22.675 -18.584 -3.528 1.00 35.62 161 MET A CA 1
ATOM 1246 C C . MET A 1 161 ? 23.980 -18.371 -4.308 1.00 35.62 161 MET A C 1
ATOM 1248 O O . MET A 1 161 ? 24.245 -17.293 -4.834 1.00 35.62 161 MET A O 1
ATOM 1252 N N . ASP A 1 162 ? 24.844 -19.388 -4.291 1.00 42.38 162 ASP A N 1
ATOM 1253 C CA . ASP A 1 162 ? 25.963 -19.617 -5.217 1.00 42.38 162 ASP A CA 1
ATOM 1254 C C . ASP A 1 162 ? 26.802 -18.397 -5.649 1.00 42.38 162 ASP A C 1
ATOM 1256 O O . ASP A 1 162 ? 27.118 -18.183 -6.820 1.00 42.38 162 ASP A O 1
ATOM 1260 N N . GLY A 1 163 ? 27.282 -17.636 -4.662 1.00 36.97 163 GLY A N 1
ATOM 1261 C CA . GLY A 1 163 ? 28.478 -16.804 -4.822 1.00 36.97 163 GLY A CA 1
ATOM 1262 C C . GLY A 1 163 ? 28.278 -15.393 -5.381 1.00 36.97 163 GLY A C 1
ATOM 1263 O O . GLY A 1 163 ? 29.279 -14.712 -5.606 1.00 36.97 163 GLY A O 1
ATOM 1264 N N . ARG A 1 164 ? 27.044 -14.901 -5.539 1.00 41.44 164 ARG A N 1
ATOM 1265 C CA . ARG A 1 164 ? 26.786 -13.471 -5.793 1.00 41.44 164 ARG A CA 1
ATOM 1266 C C . ARG A 1 164 ? 25.814 -12.934 -4.752 1.00 41.44 164 ARG A C 1
ATOM 1268 O O . ARG A 1 164 ? 24.721 -13.453 -4.580 1.00 41.44 164 ARG A O 1
ATOM 1275 N N . GLY A 1 165 ? 26.266 -11.948 -3.982 1.00 30.25 165 GLY A N 1
ATOM 1276 C CA . GLY A 1 165 ? 25.440 -11.325 -2.956 1.00 30.25 165 GLY A CA 1
ATOM 1277 C C . GLY A 1 165 ? 24.430 -10.389 -3.601 1.00 30.25 165 GLY A C 1
ATOM 1278 O O . GLY A 1 165 ? 24.831 -9.341 -4.090 1.00 30.25 165 GLY A O 1
ATOM 1279 N N . VAL A 1 166 ? 23.152 -10.752 -3.560 1.00 40.78 166 VAL A N 1
ATOM 1280 C CA . VAL A 1 166 ? 22.043 -9.841 -3.862 1.00 40.78 166 VAL A CA 1
ATOM 1281 C C . VAL A 1 166 ? 21.610 -9.183 -2.550 1.00 40.78 166 VAL A C 1
ATOM 1283 O O . VAL A 1 166 ? 21.513 -9.841 -1.512 1.00 40.78 166 VAL A O 1
ATOM 1286 N N . SER A 1 167 ? 21.425 -7.864 -2.565 1.00 36.81 167 SER A N 1
ATOM 1287 C CA . SER A 1 167 ? 20.961 -7.079 -1.417 1.00 36.81 167 SER A CA 1
ATOM 1288 C C . SER A 1 167 ? 19.684 -6.335 -1.795 1.00 36.81 167 SER A C 1
ATOM 1290 O O . SER A 1 167 ? 19.713 -5.122 -1.978 1.00 36.81 167 SER A O 1
ATOM 1292 N N . GLY A 1 168 ? 18.567 -7.054 -1.882 1.00 32.03 168 GLY A N 1
ATOM 1293 C CA . GLY A 1 168 ? 17.237 -6.453 -2.002 1.00 32.03 168 GLY A CA 1
ATOM 1294 C C . GLY A 1 168 ? 16.718 -5.984 -0.638 1.00 32.03 168 GLY A C 1
ATOM 1295 O O . GLY A 1 168 ? 16.899 -6.664 0.374 1.00 32.03 168 GLY A O 1
ATOM 1296 N N . SER A 1 169 ? 16.089 -4.807 -0.584 1.00 30.94 169 SER A N 1
ATOM 1297 C CA . SER A 1 169 ? 15.355 -4.344 0.601 1.00 30.94 169 SER A CA 1
ATOM 1298 C C . SER A 1 169 ? 13.873 -4.673 0.416 1.00 30.94 169 SER A C 1
ATOM 1300 O O . SER A 1 169 ? 13.234 -4.100 -0.458 1.00 30.94 169 SER A O 1
ATOM 1302 N N . LEU A 1 170 ? 13.348 -5.590 1.235 1.00 37.09 170 LEU A N 1
ATOM 1303 C CA . LEU A 1 170 ? 11.961 -6.069 1.185 1.00 37.09 170 LEU A CA 1
ATOM 1304 C C . LEU A 1 170 ? 10.987 -5.143 1.943 1.00 37.09 170 LEU A C 1
ATOM 1306 O O . LEU A 1 170 ? 11.369 -4.546 2.958 1.00 37.09 170 LEU A O 1
ATOM 1310 N N . PHE A 1 171 ? 9.743 -5.083 1.457 1.00 37.19 171 PHE A N 1
ATOM 1311 C CA . PHE A 1 171 ? 8.551 -4.538 2.123 1.00 37.19 171 PHE A CA 1
ATOM 1312 C C . PHE A 1 171 ? 7.591 -5.666 2.498 1.00 37.19 171 PHE A C 1
ATOM 1314 O O . PHE A 1 171 ? 7.530 -6.648 1.724 1.00 37.19 171 PHE A O 1
#

Sequence (171 aa):
MSKERLAGLAQQLRIYKVPVAADDDDDDAVGQPSEGFRPKKAVVLICLFEQNNNEGIRVILTKRSSRLSTHSGEVALPGGKAEEDDVDDADTTTREAHEEIGLHPSLVDVHLLRVIPVIGILSDRDAFNPTPNAAEVDDVFDAPLEMFLKDENRRSEKERMDGRGVSGSLF

Radius of gyration: 20.75 Å; chains: 1; bounding box: 50×50×51 Å

Secondary structure (DSSP, 8-state):
--HHHHHHHHHHHHH------S-----SS--PPP----PEEEEEEEEEEEPTTS--EEEEEEEE-TTS----S--PPS-----TT--SHHHHHHHHHHHHH---GGG-----EEEEEEEEE-S-STT------TTTEEEEEEEEGGGGT-GGG--------TT--------

pLDDT: mean 73.42, std 21.48, range [30.25, 96.56]